Protein AF-A0A946P747-F1 (afdb_monomer_lite)

Sequence (113 aa):
MDTLPSVLFPTLFLYIGTAFAEQSQPEFGSVGNPVKANGAEGSRAYIDSLDCENGAIPEYKHVGASAFGPFGNKLDKYIMRCESDSIKIFTIYLDPNHTETDTRPVKGFTSWL

Foldseek 3Di:
DDDDDDDPDPPPPPPPDPDDDDDDQDAEQDQAHAWEAQAPVRVCVQLQFKAAPVRHRWDKDFPQFDDQHPVRAGWTWMWTWDDDVDIDIDIGTYGNPDNHGDQQDGPRIHGDD

pLDDT: mean 86.85, std 16.05, range [39.84, 98.25]

Radius of gyration: 25.86 Å; chains: 1; bounding box: 55×56×77 Å

Secondary structure (DSSP, 8-state):
-----------------------PPPPTTBTTBPEE-BHHHHHHHHHHTEEETTSPPPEEEEEEEEEE-TTSPEEEEEEEEEESSSEEEEEEEEE-BSSS---SPPTTEEE--

Structure (mmCIF, N/CA/C/O backbone):
data_AF-A0A946P747-F1
#
_entry.id   AF-A0A946P747-F1
#
loop_
_atom_site.group_PDB
_atom_site.id
_atom_site.type_symbol
_atom_site.label_atom_id
_atom_site.label_alt_id
_atom_site.label_comp_id
_atom_site.label_asym_id
_atom_site.label_entity_id
_atom_site.label_seq_id
_atom_site.pdbx_PDB_ins_code
_atom_site.Cartn_x
_atom_site.Cartn_y
_atom_site.Cartn_z
_atom_site.occupancy
_atom_site.B_iso_or_equiv
_atom_site.auth_seq_id
_atom_site.auth_comp_id
_atom_site.auth_asym_id
_atom_site.auth_atom_id
_atom_site.pdbx_PDB_model_num
ATOM 1 N N . MET A 1 1 ? -45.686 -44.330 -60.346 1.00 39.84 1 MET A N 1
ATOM 2 C CA . MET A 1 1 ? -44.371 -43.837 -59.905 1.00 39.84 1 MET A CA 1
ATOM 3 C C . MET A 1 1 ? -44.603 -42.725 -58.911 1.00 39.84 1 MET A C 1
ATOM 5 O O . MET A 1 1 ? -45.247 -41.737 -59.238 1.00 39.84 1 MET A O 1
ATOM 9 N N . ASP A 1 2 ? -44.155 -42.988 -57.698 1.00 50.88 2 ASP A N 1
ATOM 10 C CA . ASP A 1 2 ? -44.303 -42.219 -56.473 1.00 50.88 2 ASP A CA 1
ATOM 11 C C . ASP A 1 2 ? -43.611 -40.857 -56.532 1.00 50.88 2 ASP A C 1
ATOM 13 O O . ASP A 1 2 ? -42.426 -40.789 -56.846 1.00 50.88 2 ASP A O 1
ATOM 17 N N . THR A 1 3 ? -44.311 -39.793 -56.135 1.00 46.44 3 THR A N 1
ATOM 18 C CA . THR A 1 3 ? -43.675 -38.548 -55.677 1.00 46.44 3 THR A CA 1
ATOM 19 C C . THR A 1 3 ? -44.558 -37.868 -54.630 1.00 46.44 3 THR A C 1
ATOM 21 O O . THR A 1 3 ? -45.479 -37.124 -54.962 1.00 46.44 3 THR A O 1
ATOM 24 N N . LEU A 1 4 ? -44.266 -38.125 -53.354 1.00 54.78 4 LEU A N 1
ATOM 25 C CA . LEU A 1 4 ? -44.625 -37.238 -52.244 1.00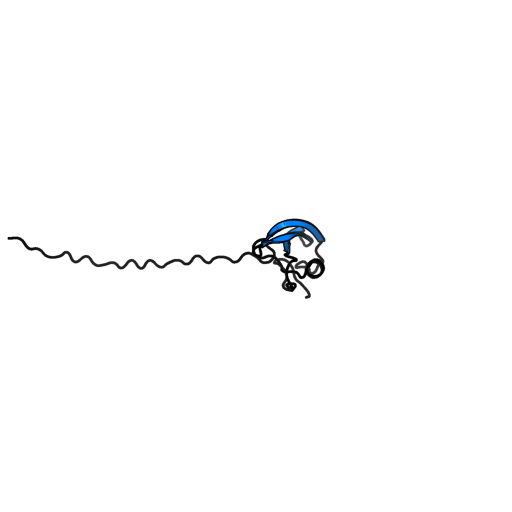 54.78 4 LEU A CA 1
ATOM 26 C C . LEU A 1 4 ? -43.618 -36.079 -52.205 1.00 54.78 4 LEU A C 1
ATOM 28 O O . LEU A 1 4 ? -42.418 -36.353 -52.291 1.00 54.78 4 LEU A O 1
ATOM 32 N N . PRO A 1 5 ? -44.043 -34.830 -51.950 1.00 52.38 5 PRO A N 1
ATOM 33 C CA . PRO A 1 5 ? -43.142 -33.858 -51.368 1.00 52.38 5 PRO A CA 1
ATOM 34 C C . PRO A 1 5 ? -43.611 -33.409 -49.983 1.00 52.38 5 PRO A C 1
ATOM 36 O O . PRO A 1 5 ? -44.720 -32.925 -49.777 1.00 52.38 5 PRO A O 1
ATOM 39 N N . SER A 1 6 ? -42.647 -33.513 -49.074 1.00 49.00 6 SER A N 1
ATOM 40 C CA . SER A 1 6 ? -42.255 -32.420 -48.189 1.00 49.00 6 SER A CA 1
ATOM 41 C C . SER A 1 6 ? -43.196 -32.098 -47.032 1.00 49.00 6 SER A C 1
ATOM 43 O O . SER A 1 6 ? -43.978 -31.153 -47.041 1.00 49.00 6 SER A O 1
ATOM 45 N N . VAL A 1 7 ? -42.983 -32.870 -45.967 1.00 50.00 7 VAL A N 1
ATOM 46 C CA . VAL A 1 7 ? -43.120 -32.464 -44.564 1.00 50.00 7 VAL A CA 1
ATOM 47 C C . VAL A 1 7 ? -42.713 -30.998 -44.345 1.00 50.00 7 VAL A C 1
ATOM 49 O O . VAL A 1 7 ? -41.541 -30.634 -44.425 1.00 50.00 7 VAL A O 1
ATOM 52 N N . LEU A 1 8 ? -43.709 -30.171 -44.026 1.00 50.47 8 LEU A N 1
ATOM 53 C CA . LEU A 1 8 ? -43.565 -28.866 -43.385 1.00 50.47 8 LEU A CA 1
ATOM 54 C C . LEU A 1 8 ? -43.042 -29.078 -41.957 1.00 50.47 8 LEU A C 1
ATOM 56 O O . LEU A 1 8 ? -43.816 -29.309 -41.030 1.00 50.47 8 LEU A O 1
ATOM 60 N N . PHE A 1 9 ? -41.724 -29.019 -41.777 1.00 53.69 9 PHE A N 1
ATOM 61 C CA . PHE A 1 9 ? -41.128 -28.837 -40.455 1.00 53.69 9 PHE A CA 1
ATOM 62 C C . PHE A 1 9 ? -41.144 -27.340 -40.125 1.00 53.69 9 PHE A C 1
ATOM 64 O O . PHE A 1 9 ? -40.536 -26.563 -40.865 1.00 53.69 9 PHE A O 1
ATOM 71 N N . PRO A 1 10 ? -41.818 -26.896 -39.049 1.00 52.16 10 PRO A N 1
ATOM 72 C CA . PRO A 1 10 ? -41.718 -25.514 -38.623 1.00 52.16 10 PRO A CA 1
ATOM 73 C C . PRO A 1 10 ? -40.309 -25.320 -38.063 1.00 52.16 10 PRO A C 1
ATOM 75 O O . PRO A 1 10 ? -39.928 -25.928 -37.062 1.00 52.16 10 PRO A O 1
ATOM 78 N N . THR A 1 11 ? -39.509 -24.513 -38.749 1.00 58.66 11 THR A N 1
ATOM 79 C CA . THR A 1 11 ? -38.155 -24.151 -38.336 1.00 58.66 11 THR A CA 1
ATOM 80 C C . THR A 1 11 ? -38.247 -23.296 -37.074 1.00 58.66 11 THR A C 1
ATOM 82 O O . THR A 1 11 ? -38.362 -22.073 -37.132 1.00 58.66 11 THR A O 1
ATOM 85 N N . LEU A 1 12 ? -38.242 -23.948 -35.912 1.00 58.03 12 LEU A N 1
ATOM 86 C CA . LEU A 1 12 ? -38.061 -23.297 -34.624 1.00 58.03 12 LEU A CA 1
ATOM 87 C C . LEU A 1 12 ? -36.625 -22.760 -34.587 1.00 58.03 12 LEU A C 1
ATOM 89 O O . LEU A 1 12 ? -35.680 -23.489 -34.288 1.00 58.03 12 LEU A O 1
ATOM 93 N N . PHE A 1 13 ? -36.460 -21.492 -34.960 1.00 60.53 13 PHE A N 1
ATOM 94 C CA . PHE A 1 13 ? -35.211 -20.758 -34.796 1.00 60.53 13 PHE A CA 1
ATOM 95 C C . PHE A 1 13 ? -34.929 -20.643 -33.291 1.00 60.53 13 PHE A C 1
ATOM 97 O O . PHE A 1 13 ? -35.456 -19.771 -32.601 1.00 60.53 13 PHE A O 1
ATOM 104 N N . LEU A 1 14 ? -34.128 -21.573 -32.769 1.00 60.09 14 LEU A N 1
ATOM 105 C CA . LEU A 1 14 ? -33.532 -21.483 -31.442 1.00 60.09 14 LEU A CA 1
ATOM 106 C C . LEU A 1 14 ? -32.600 -20.267 -31.434 1.00 60.09 14 LEU A C 1
ATOM 108 O O . LEU A 1 14 ? -31.453 -20.337 -31.871 1.00 60.09 14 LEU A O 1
ATOM 112 N N . TYR A 1 15 ? -33.115 -19.134 -30.958 1.00 62.97 15 TYR A N 1
ATOM 113 C CA . TYR A 1 15 ? -32.309 -17.978 -30.586 1.00 62.97 15 TYR A CA 1
ATOM 114 C C . TYR A 1 15 ? -31.457 -18.366 -29.375 1.00 62.97 15 TYR A C 1
ATOM 116 O O . TYR A 1 15 ? -31.896 -18.290 -28.229 1.00 62.97 15 TYR A O 1
ATOM 124 N N . ILE A 1 16 ? -30.232 -18.816 -29.634 1.00 67.25 16 ILE A N 1
ATOM 125 C CA . ILE A 1 16 ? -29.213 -18.976 -28.600 1.00 67.25 16 ILE A CA 1
ATOM 126 C C . ILE A 1 16 ? -28.740 -17.563 -28.254 1.00 67.25 16 ILE A C 1
ATOM 128 O O . ILE A 1 16 ? -27.902 -16.989 -28.947 1.00 67.25 16 ILE A O 1
ATOM 132 N N . GLY A 1 17 ? -29.319 -16.967 -27.213 1.00 62.91 17 GLY A N 1
ATOM 133 C CA . GLY A 1 17 ? -28.757 -15.765 -26.611 1.00 62.91 17 GLY A CA 1
ATOM 134 C C . GLY A 1 17 ? -27.390 -16.116 -26.033 1.00 62.91 17 GLY A C 1
ATOM 135 O O . GLY A 1 17 ? -27.300 -16.903 -25.093 1.00 62.91 17 GLY A O 1
ATOM 136 N N . THR A 1 18 ? -26.315 -15.577 -26.603 1.00 66.25 18 THR A N 1
ATOM 137 C CA . THR A 1 18 ? -24.979 -15.686 -26.014 1.00 66.25 18 THR A CA 1
ATOM 138 C C . THR A 1 18 ? -24.972 -14.917 -24.701 1.00 66.25 18 THR A C 1
ATOM 140 O O . THR A 1 18 ? -24.976 -13.687 -24.696 1.00 66.25 18 THR A O 1
ATOM 143 N N . ALA A 1 19 ? -24.990 -15.640 -23.584 1.00 66.75 19 ALA A N 1
ATOM 144 C CA . ALA A 1 19 ? -24.715 -15.072 -22.276 1.00 66.75 19 ALA A CA 1
ATOM 145 C C . ALA A 1 19 ? -23.241 -14.640 -22.243 1.00 66.75 19 ALA A C 1
ATOM 147 O O . ALA A 1 19 ? -22.340 -15.478 -22.210 1.00 66.75 19 ALA A O 1
ATOM 148 N N . PHE A 1 20 ? -22.994 -13.332 -22.297 1.00 60.75 20 PHE A N 1
ATOM 149 C CA . PHE A 1 20 ? -21.671 -12.776 -22.042 1.00 60.75 20 PHE A CA 1
ATOM 150 C C . PHE A 1 20 ? -21.409 -12.884 -20.540 1.00 60.75 20 PHE A C 1
ATOM 152 O O . PHE A 1 20 ? -22.117 -12.279 -19.738 1.00 60.75 20 PHE A O 1
ATOM 159 N N . ALA A 1 21 ? -20.427 -13.694 -20.151 1.00 67.00 21 ALA A N 1
ATOM 160 C CA . ALA A 1 21 ? -19.943 -13.700 -18.780 1.00 67.00 21 ALA A CA 1
ATOM 161 C C . ALA A 1 21 ? -19.193 -12.384 -18.531 1.00 67.00 21 ALA A C 1
ATOM 163 O O . ALA A 1 21 ? -18.228 -12.076 -19.231 1.00 67.00 21 ALA A O 1
ATOM 164 N N . GLU A 1 22 ? -19.648 -11.601 -17.556 1.00 68.19 22 GLU A N 1
ATOM 165 C CA . GLU A 1 22 ? -18.972 -10.373 -17.152 1.00 68.19 22 GLU A CA 1
ATOM 166 C C . GLU A 1 22 ? -17.637 -10.735 -16.492 1.00 68.19 22 GLU A C 1
ATOM 168 O O . GLU A 1 22 ? -17.592 -11.380 -15.443 1.00 68.19 22 GLU A O 1
ATOM 173 N N . GLN A 1 23 ? -16.528 -10.374 -17.135 1.00 65.88 23 GLN A N 1
ATOM 174 C CA . GLN A 1 23 ? -15.202 -10.654 -16.602 1.00 65.88 23 GLN A CA 1
ATOM 175 C C . GLN A 1 23 ? -14.893 -9.620 -15.512 1.00 65.88 23 GLN A C 1
ATOM 177 O O . GLN A 1 23 ? -14.585 -8.465 -15.810 1.00 65.88 23 GLN A O 1
ATOM 182 N N . SER A 1 24 ? -15.004 -10.020 -14.242 1.00 79.75 24 SER A N 1
ATOM 183 C CA . SER A 1 24 ? -14.732 -9.134 -13.108 1.00 79.75 24 SER A CA 1
ATOM 184 C C . SER A 1 24 ? -13.279 -8.659 -13.145 1.00 79.75 24 SER A C 1
ATOM 186 O O . SER A 1 24 ? -12.355 -9.477 -13.099 1.00 79.75 24 SER A O 1
ATOM 188 N N . GLN A 1 25 ? -13.072 -7.345 -13.212 1.00 86.31 25 GLN A N 1
ATOM 189 C CA . GLN A 1 25 ? -11.740 -6.761 -13.086 1.00 86.31 25 GLN A CA 1
ATOM 190 C C . GLN A 1 25 ? -11.149 -7.098 -11.705 1.00 86.31 25 GLN A C 1
ATOM 192 O O . GLN A 1 25 ? -11.883 -7.074 -10.712 1.00 86.31 25 GLN A O 1
ATOM 197 N N . PRO A 1 26 ? -9.843 -7.409 -11.616 1.00 93.56 26 PRO A N 1
ATOM 198 C CA . PRO A 1 26 ? -9.196 -7.666 -10.337 1.00 93.56 26 PRO A CA 1
ATOM 199 C C . PRO A 1 26 ? -9.297 -6.457 -9.398 1.00 93.56 26 PRO A C 1
ATOM 201 O O . PRO A 1 26 ? -9.181 -5.300 -9.815 1.00 93.56 26 PRO A O 1
ATOM 2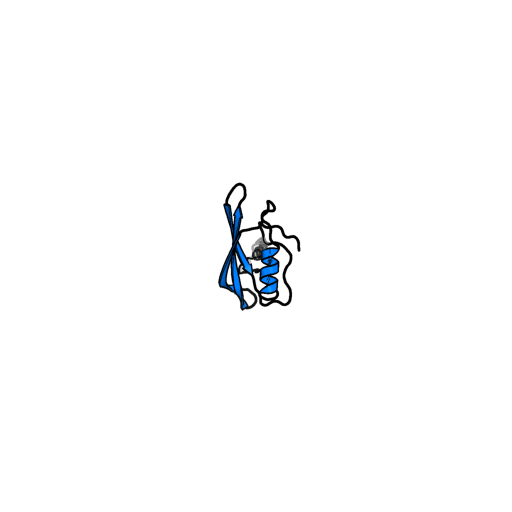04 N N . GLU A 1 27 ? -9.496 -6.737 -8.111 1.00 96.00 27 GLU A N 1
ATOM 205 C CA . GLU A 1 27 ? -9.644 -5.723 -7.066 1.00 96.00 27 GLU A CA 1
ATOM 206 C C . GLU A 1 27 ? -8.386 -4.854 -6.946 1.00 96.00 27 GLU A C 1
ATOM 208 O O . GLU A 1 27 ? -7.265 -5.362 -7.001 1.00 96.00 27 GLU A O 1
ATOM 213 N N . PHE A 1 28 ? -8.557 -3.541 -6.794 1.00 97.56 28 PHE A N 1
ATOM 214 C CA . PHE A 1 28 ? -7.429 -2.622 -6.666 1.00 97.56 28 PHE A CA 1
ATOM 215 C C . PHE A 1 28 ? -6.639 -2.878 -5.375 1.00 97.56 28 PHE A C 1
ATOM 217 O O . PHE A 1 28 ? -7.223 -3.044 -4.305 1.00 97.56 28 PHE A O 1
ATOM 224 N N . GLY A 1 29 ? -5.312 -2.923 -5.489 1.00 97.19 29 GLY A N 1
ATOM 225 C CA . GLY A 1 29 ? -4.404 -3.359 -4.429 1.00 97.19 29 GLY A CA 1
ATOM 226 C C . GLY A 1 29 ? -4.167 -4.868 -4.383 1.00 97.19 29 GLY A C 1
ATOM 227 O O . GLY A 1 29 ? -3.434 -5.334 -3.514 1.00 97.19 29 GLY A O 1
ATOM 228 N N . SER A 1 30 ? -4.746 -5.646 -5.302 1.00 96.94 30 SER A N 1
ATOM 229 C CA . SER A 1 30 ? -4.467 -7.082 -5.439 1.00 96.94 30 SER A CA 1
ATOM 230 C C . SER A 1 30 ? -3.271 -7.352 -6.358 1.00 96.94 30 SER A C 1
ATOM 232 O O . SER A 1 30 ? -2.795 -6.469 -7.062 1.00 96.94 30 SER A O 1
ATOM 234 N N . VAL A 1 31 ? -2.818 -8.608 -6.428 1.00 96.56 31 VAL A N 1
ATOM 235 C CA . VAL A 1 31 ? -1.765 -9.025 -7.377 1.00 96.56 31 VAL A CA 1
ATOM 236 C C . VAL A 1 31 ? -2.143 -8.716 -8.832 1.00 96.56 31 VAL A C 1
ATOM 238 O O . VAL A 1 31 ? -1.283 -8.332 -9.617 1.00 96.56 31 VAL A O 1
ATOM 241 N N . GLY A 1 32 ? -3.421 -8.878 -9.197 1.00 96.44 32 GLY A N 1
ATOM 242 C CA . GLY A 1 32 ? -3.904 -8.660 -10.565 1.00 96.44 32 GLY A CA 1
ATOM 243 C C . GLY A 1 32 ? -4.151 -7.191 -10.920 1.00 96.44 32 GLY A C 1
ATOM 244 O O . GLY A 1 32 ? -4.290 -6.872 -12.096 1.00 96.44 32 GLY A O 1
ATOM 245 N N . ASN A 1 33 ? -4.204 -6.308 -9.923 1.00 97.38 33 ASN A N 1
ATOM 246 C CA . ASN A 1 33 ? -4.403 -4.868 -10.083 1.00 97.38 33 ASN A CA 1
ATOM 247 C C . ASN A 1 33 ? -3.703 -4.132 -8.927 1.00 97.38 33 ASN A C 1
ATOM 249 O O . ASN A 1 33 ? -4.378 -3.634 -8.020 1.00 97.38 33 ASN A O 1
ATOM 253 N N . PRO A 1 34 ? -2.357 -4.148 -8.899 1.00 97.50 34 PRO A N 1
ATOM 254 C CA . PRO A 1 34 ? -1.594 -3.570 -7.804 1.00 97.50 34 PRO A CA 1
ATOM 255 C C . PRO A 1 34 ? -1.688 -2.047 -7.832 1.00 97.50 34 PRO A C 1
ATOM 257 O O . PRO A 1 34 ? -1.969 -1.444 -8.870 1.00 97.50 34 PRO A O 1
ATOM 260 N N . VAL A 1 35 ? -1.402 -1.432 -6.692 1.00 98.06 35 VAL A N 1
ATOM 261 C CA . VAL A 1 35 ? -1.200 0.015 -6.608 1.00 98.06 35 VAL A CA 1
ATOM 262 C C . VAL A 1 35 ? 0.081 0.361 -7.357 1.00 98.06 35 VAL A C 1
ATOM 264 O O . VAL A 1 35 ? 1.130 -0.230 -7.093 1.00 98.06 35 VAL A O 1
ATOM 267 N N . LYS A 1 36 ? 0.019 1.309 -8.284 1.00 98.25 36 LYS A N 1
ATOM 268 C CA . LYS A 1 36 ? 1.212 1.829 -8.953 1.00 98.25 36 LYS A CA 1
ATOM 269 C C . LYS A 1 36 ? 1.896 2.842 -8.052 1.00 98.25 36 LYS A C 1
ATOM 271 O O . LYS A 1 36 ? 1.233 3.692 -7.460 1.00 98.25 36 LYS A O 1
ATOM 276 N N . ALA A 1 37 ? 3.215 2.763 -7.974 1.00 97.81 37 ALA A N 1
ATOM 277 C CA . ALA A 1 37 ? 4.016 3.688 -7.197 1.00 97.81 37 ALA A CA 1
ATOM 278 C C . ALA A 1 37 ? 5.282 4.104 -7.948 1.00 97.81 37 ALA A C 1
ATOM 280 O O . ALA A 1 37 ? 5.913 3.295 -8.633 1.00 97.81 37 ALA A O 1
ATOM 281 N N . ASN A 1 38 ? 5.677 5.364 -7.756 1.00 97.81 38 ASN A N 1
ATOM 282 C CA . ASN A 1 38 ? 6.957 5.877 -8.227 1.00 97.81 38 ASN A CA 1
ATOM 283 C C . ASN A 1 38 ? 8.085 5.514 -7.256 1.00 97.81 38 ASN A C 1
ATOM 285 O O . ASN A 1 38 ? 8.410 6.255 -6.321 1.00 97.81 38 ASN A O 1
ATOM 289 N N . GLY A 1 39 ? 8.659 4.329 -7.454 1.00 95.81 39 GLY A N 1
ATOM 290 C CA . GLY A 1 39 ? 9.757 3.818 -6.650 1.00 95.81 39 GLY A CA 1
ATOM 291 C C . GLY A 1 39 ? 9.392 3.578 -5.183 1.00 95.81 39 GLY A C 1
ATOM 292 O O . GLY A 1 39 ? 8.229 3.480 -4.779 1.00 95.81 39 GLY A O 1
ATOM 293 N N . ALA A 1 40 ? 10.435 3.484 -4.356 1.00 94.81 40 ALA A N 1
ATOM 294 C CA . ALA A 1 40 ? 10.290 3.278 -2.917 1.00 94.81 40 ALA A CA 1
ATOM 295 C C . ALA A 1 40 ? 9.670 4.492 -2.205 1.00 94.81 40 ALA A C 1
ATOM 297 O O . ALA A 1 40 ? 8.971 4.323 -1.209 1.00 94.81 40 ALA A O 1
ATOM 298 N N . GLU A 1 41 ? 9.921 5.707 -2.702 1.00 96.38 41 GLU A N 1
ATOM 299 C CA . GLU A 1 41 ? 9.349 6.935 -2.146 1.00 96.38 41 GLU A CA 1
ATOM 300 C C . GLU A 1 41 ? 7.843 6.999 -2.393 1.00 96.38 41 GLU A C 1
ATOM 302 O O . GLU A 1 41 ? 7.088 7.145 -1.437 1.00 96.38 41 GLU A O 1
ATOM 307 N N . GLY A 1 42 ? 7.397 6.777 -3.634 1.00 97.44 42 GLY A N 1
ATOM 308 C CA . GLY A 1 42 ? 5.975 6.711 -3.962 1.00 97.44 42 GLY A CA 1
ATOM 309 C C . GLY A 1 42 ? 5.248 5.616 -3.186 1.00 97.44 42 GLY A C 1
ATOM 310 O O . GLY A 1 42 ? 4.133 5.827 -2.722 1.00 97.44 42 GLY A O 1
ATOM 311 N N . SER A 1 43 ? 5.907 4.477 -2.963 1.00 96.50 43 SER A N 1
ATOM 312 C CA . SER A 1 43 ? 5.329 3.383 -2.177 1.00 96.50 43 SER A CA 1
ATOM 313 C C . SER A 1 43 ? 5.117 3.782 -0.719 1.00 96.50 43 SER A C 1
ATOM 315 O O . SER A 1 43 ? 4.051 3.536 -0.164 1.00 96.50 43 SER A O 1
ATOM 317 N N . ARG A 1 44 ? 6.109 4.434 -0.098 1.00 96.12 44 ARG A N 1
ATOM 318 C CA . ARG A 1 44 ? 5.976 4.954 1.272 1.00 96.12 44 ARG A CA 1
ATOM 319 C C . ARG A 1 44 ? 4.914 6.038 1.350 1.00 96.12 44 ARG A C 1
ATOM 321 O O . ARG A 1 44 ? 4.034 5.920 2.183 1.00 96.12 44 ARG A O 1
ATOM 328 N N . ALA A 1 45 ? 4.941 7.013 0.443 1.00 96.62 45 ALA A N 1
ATOM 329 C CA . ALA A 1 45 ? 3.953 8.087 0.401 1.00 96.62 45 ALA A CA 1
ATOM 330 C C . ALA A 1 45 ? 2.520 7.549 0.264 1.00 96.62 45 ALA A C 1
ATOM 332 O O . ALA A 1 45 ? 1.618 8.043 0.931 1.00 96.62 45 ALA A O 1
ATOM 333 N N . TYR A 1 46 ? 2.316 6.510 -0.552 1.00 97.81 46 TYR A N 1
ATOM 334 C CA . TYR A 1 46 ? 1.022 5.845 -0.663 1.00 97.81 46 TYR A CA 1
ATOM 335 C C . TYR A 1 46 ? 0.593 5.199 0.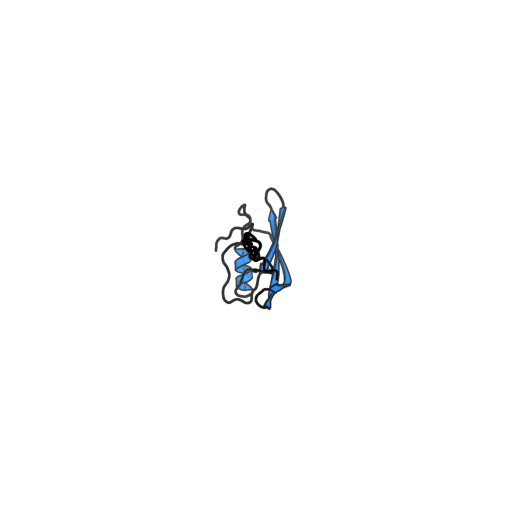655 1.00 97.81 46 TYR A C 1
ATOM 337 O O . TYR A 1 46 ? -0.496 5.481 1.140 1.00 97.81 46 TYR A O 1
ATOM 345 N N . ILE A 1 47 ? 1.445 4.355 1.246 1.00 97.31 47 ILE A N 1
ATOM 346 C CA . ILE A 1 47 ? 1.147 3.666 2.512 1.00 97.31 47 ILE A CA 1
ATOM 347 C C . ILE A 1 47 ? 0.888 4.669 3.635 1.00 97.31 47 ILE A C 1
ATOM 349 O O . ILE A 1 47 ? -0.087 4.524 4.368 1.00 97.31 47 ILE A O 1
ATOM 353 N N . ASP A 1 48 ? 1.729 5.695 3.724 1.00 96.56 48 ASP A N 1
ATOM 354 C CA . ASP A 1 48 ? 1.631 6.751 4.719 1.00 96.56 48 ASP A CA 1
ATOM 355 C C . ASP A 1 48 ? 0.386 7.610 4.512 1.00 96.56 48 ASP A C 1
ATOM 357 O O . ASP A 1 48 ? 0.014 8.277 5.459 1.00 96.56 48 ASP A O 1
ATOM 361 N N . SER A 1 49 ? -0.246 7.597 3.329 1.00 97.19 49 SER A N 1
ATOM 362 C CA . SER A 1 49 ? -1.496 8.318 3.044 1.00 97.19 49 SER A CA 1
ATOM 363 C C . SER A 1 49 ? -2.773 7.564 3.400 1.00 97.19 49 SER A C 1
ATOM 365 O O . SER A 1 49 ? -3.861 8.111 3.223 1.00 97.19 49 SER A O 1
ATOM 367 N N . LEU A 1 50 ? -2.669 6.291 3.791 1.00 97.75 50 LEU A N 1
ATOM 368 C CA . LEU A 1 50 ? -3.837 5.470 4.079 1.00 97.75 50 LEU A CA 1
ATOM 369 C C . LEU A 1 50 ? -4.277 5.651 5.528 1.00 97.75 50 LEU A C 1
ATOM 371 O O . LEU A 1 50 ? -3.486 5.492 6.452 1.00 97.75 50 LEU A O 1
ATOM 375 N N . ASP A 1 51 ? -5.577 5.844 5.705 1.00 96.50 51 ASP A N 1
ATOM 376 C CA . ASP A 1 51 ? -6.279 5.732 6.978 1.00 96.50 51 ASP A CA 1
ATOM 377 C C . ASP A 1 51 ? -7.201 4.513 6.947 1.00 96.50 51 ASP A C 1
ATOM 379 O O . ASP A 1 51 ? -7.779 4.154 5.916 1.00 96.50 51 ASP A O 1
ATOM 383 N N . CYS A 1 52 ? -7.396 3.886 8.098 1.00 96.25 52 CYS A N 1
ATOM 384 C CA . CYS A 1 52 ? -8.494 2.952 8.309 1.00 96.25 52 CYS A CA 1
ATOM 385 C C . CYS A 1 52 ? -9.848 3.672 8.158 1.00 96.25 52 CYS A C 1
ATOM 387 O O . CYS A 1 52 ? -9.943 4.877 8.355 1.00 96.25 52 CYS A O 1
ATOM 389 N N . GLU A 1 53 ? -10.936 2.940 7.892 1.00 94.12 53 GLU A N 1
ATOM 390 C CA . GLU A 1 53 ? -12.282 3.535 7.711 1.00 94.12 53 GLU A CA 1
ATOM 391 C C . GLU A 1 53 ? -12.764 4.392 8.901 1.00 94.12 53 GLU A C 1
ATOM 393 O O . GLU A 1 53 ? -13.641 5.238 8.748 1.00 94.12 53 GLU A O 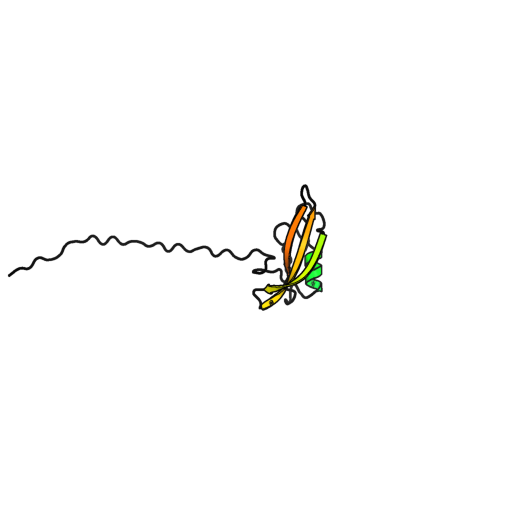1
ATOM 398 N N . ASN A 1 54 ? -12.211 4.167 10.095 1.00 91.69 54 ASN A N 1
ATOM 399 C CA . ASN A 1 54 ? -12.477 4.942 11.308 1.00 91.69 54 ASN A CA 1
ATOM 400 C C . ASN A 1 54 ? -11.539 6.154 11.498 1.00 91.69 54 ASN A C 1
ATOM 402 O O . ASN A 1 54 ? -11.603 6.793 12.546 1.00 91.69 54 ASN A O 1
ATOM 406 N N . GLY A 1 55 ? -10.669 6.455 10.531 1.00 92.75 55 GLY A N 1
ATOM 407 C CA . GLY A 1 55 ? -9.687 7.545 10.579 1.00 92.75 55 GLY A CA 1
ATOM 408 C C . GLY A 1 55 ? -8.434 7.251 11.409 1.00 92.75 55 GLY A C 1
ATOM 409 O O . GLY A 1 55 ? -7.668 8.165 11.696 1.00 92.75 55 GLY A O 1
ATOM 410 N N . ALA A 1 56 ? -8.236 6.008 11.857 1.00 93.38 56 ALA A N 1
ATOM 411 C CA . ALA A 1 56 ? -7.011 5.613 12.545 1.00 93.38 56 ALA A CA 1
ATOM 412 C C . ALA A 1 56 ? -5.893 5.307 11.538 1.00 93.38 56 ALA A C 1
ATOM 414 O O . ALA A 1 56 ? -6.148 4.727 10.484 1.00 93.38 56 ALA A O 1
ATOM 415 N N . ILE A 1 57 ? -4.648 5.602 11.912 1.00 94.25 57 ILE A N 1
ATOM 416 C CA . ILE A 1 57 ? -3.475 5.240 11.110 1.00 94.25 57 ILE A CA 1
ATOM 417 C C . ILE A 1 57 ? -3.289 3.713 11.176 1.00 94.25 57 ILE A C 1
ATOM 419 O O . ILE A 1 57 ? -3.190 3.167 12.282 1.00 94.25 57 ILE A O 1
ATOM 423 N N . PRO A 1 58 ? -3.227 3.002 10.038 1.00 96.56 58 PRO A N 1
ATOM 424 C CA . PRO A 1 58 ? -3.027 1.564 10.035 1.00 96.56 58 PRO A CA 1
ATOM 425 C C . PRO A 1 58 ? -1.600 1.203 10.450 1.00 96.56 58 PRO A C 1
ATOM 427 O O . PRO A 1 58 ? -0.617 1.777 9.980 1.00 96.56 58 PRO A O 1
ATOM 430 N N . GLU A 1 59 ? -1.464 0.163 11.267 1.00 97.31 59 GLU A N 1
ATOM 431 C CA . GLU A 1 59 ? -0.173 -0.495 11.447 1.00 97.31 59 GLU A CA 1
ATOM 432 C C . GLU A 1 59 ? 0.157 -1.297 10.187 1.00 97.31 59 GLU A C 1
ATOM 434 O O . GLU A 1 59 ? -0.728 -1.917 9.590 1.00 97.31 59 GLU A O 1
ATOM 439 N N . TYR A 1 60 ? 1.428 -1.354 9.790 1.00 96.62 60 TYR A N 1
ATOM 440 C CA . TYR A 1 60 ? 1.806 -2.137 8.620 1.00 96.62 60 TYR A CA 1
ATOM 441 C C . TYR A 1 60 ? 3.132 -2.870 8.748 1.00 96.62 60 TYR A C 1
ATOM 443 O O . TYR A 1 60 ? 4.043 -2.492 9.485 1.00 96.62 60 TYR A O 1
ATOM 451 N N . LYS A 1 61 ? 3.248 -3.936 7.955 1.00 96.25 61 LYS A N 1
ATOM 452 C CA . LYS A 1 61 ? 4.484 -4.684 7.749 1.00 96.25 61 LYS A CA 1
ATOM 453 C C . LYS A 1 61 ? 4.733 -4.883 6.263 1.00 96.25 61 LYS A C 1
ATOM 455 O O . LYS A 1 61 ? 3.929 -5.513 5.575 1.00 96.25 61 LYS A O 1
ATOM 460 N N . HIS A 1 62 ? 5.892 -4.428 5.795 1.00 95.38 62 HIS A N 1
ATOM 461 C CA . HIS A 1 62 ? 6.406 -4.806 4.484 1.00 95.38 62 HIS A CA 1
ATOM 462 C C . HIS A 1 62 ? 6.934 -6.249 4.541 1.00 95.38 62 HIS A C 1
ATOM 464 O O . HIS A 1 62 ? 7.835 -6.566 5.319 1.00 95.38 62 HIS A O 1
ATOM 470 N N . VAL A 1 63 ? 6.336 -7.140 3.750 1.00 92.44 63 VAL A N 1
ATOM 471 C CA . VAL A 1 63 ? 6.683 -8.571 3.695 1.00 92.44 63 VAL A CA 1
ATOM 472 C C . VAL A 1 63 ? 7.716 -8.858 2.599 1.00 92.44 63 VAL A C 1
ATOM 474 O O . VAL A 1 63 ? 8.430 -9.854 2.687 1.00 92.44 63 VAL A O 1
ATOM 477 N N . GLY A 1 64 ? 7.841 -7.971 1.609 1.00 79.62 64 GLY A N 1
ATOM 478 C CA . GLY A 1 64 ? 8.778 -8.089 0.493 1.00 79.62 64 GLY A CA 1
ATOM 479 C C . GLY A 1 64 ? 8.142 -8.602 -0.801 1.00 79.62 64 GLY A C 1
ATOM 480 O O . GLY A 1 64 ? 6.942 -8.898 -0.870 1.00 79.62 64 GLY A O 1
ATOM 481 N N . ALA A 1 65 ? 8.983 -8.725 -1.830 1.00 76.31 65 ALA A N 1
ATOM 482 C CA . ALA A 1 65 ? 8.593 -9.103 -3.181 1.00 76.31 65 ALA A CA 1
ATOM 483 C C . ALA A 1 65 ? 8.066 -10.547 -3.259 1.00 76.31 65 ALA A C 1
ATOM 485 O O . ALA A 1 65 ? 8.845 -11.501 -3.249 1.00 76.31 65 ALA A O 1
ATOM 486 N N . SER A 1 66 ? 6.742 -10.707 -3.333 1.00 70.38 66 SER A N 1
ATOM 487 C CA . SER A 1 66 ? 6.082 -12.018 -3.173 1.00 70.38 66 SER A CA 1
ATOM 488 C C . SER A 1 66 ? 5.374 -12.530 -4.431 1.00 70.38 66 SER A C 1
ATOM 490 O O . SER A 1 66 ? 4.949 -13.683 -4.464 1.00 70.38 66 SER A O 1
ATOM 492 N N . ALA A 1 67 ? 5.206 -11.688 -5.451 1.00 89.56 67 ALA A N 1
ATOM 493 C CA . ALA A 1 67 ? 4.485 -12.026 -6.676 1.00 89.56 67 ALA A CA 1
ATOM 494 C C . ALA A 1 67 ? 4.980 -11.188 -7.861 1.00 89.56 67 ALA A C 1
ATOM 496 O O . ALA A 1 67 ? 5.601 -10.143 -7.670 1.00 89.56 67 ALA A O 1
ATOM 497 N N . PHE A 1 68 ? 4.673 -11.644 -9.076 1.00 95.00 68 PHE A N 1
ATOM 498 C CA . PHE A 1 68 ? 4.790 -10.838 -10.289 1.00 95.00 68 PHE A CA 1
ATOM 499 C C . PHE A 1 68 ? 3.420 -10.267 -10.649 1.00 95.00 68 PHE A C 1
ATOM 501 O O . PHE A 1 68 ? 2.425 -10.992 -10.634 1.00 95.00 68 PHE A O 1
ATOM 508 N N . GLY A 1 69 ? 3.377 -8.969 -10.935 1.00 94.62 69 GLY A N 1
ATOM 509 C CA . GLY A 1 69 ? 2.157 -8.268 -11.319 1.00 94.62 69 GLY A CA 1
ATOM 510 C C . GLY A 1 69 ? 1.860 -8.335 -12.816 1.00 94.62 69 GLY A C 1
ATOM 511 O O . GLY A 1 69 ? 2.659 -8.864 -13.592 1.00 94.62 69 GLY A O 1
ATOM 512 N N . PRO A 1 70 ? 0.739 -7.735 -13.251 1.00 96.44 70 PRO A N 1
ATOM 513 C CA . PRO A 1 70 ? 0.314 -7.728 -14.654 1.00 96.44 70 PRO A CA 1
ATOM 514 C C . PRO A 1 70 ? 1.295 -7.003 -15.588 1.00 96.44 70 PRO A C 1
ATOM 516 O O . PRO A 1 70 ? 1.283 -7.240 -16.791 1.00 96.44 70 PRO A O 1
ATOM 519 N N . PHE A 1 71 ? 2.166 -6.151 -15.042 1.00 94.06 71 PHE A N 1
ATOM 520 C CA . PHE A 1 71 ? 3.204 -5.433 -15.786 1.00 94.06 71 PHE A CA 1
ATOM 521 C C . PHE A 1 71 ? 4.540 -6.195 -15.857 1.00 94.06 71 PHE A C 1
ATOM 523 O O . PHE A 1 71 ? 5.519 -5.667 -16.372 1.00 94.06 71 PHE A O 1
ATOM 530 N N . GLY A 1 72 ? 4.607 -7.424 -15.329 1.00 94.50 72 GLY A N 1
ATOM 531 C CA . GLY A 1 72 ? 5.830 -8.235 -15.300 1.00 94.50 72 GLY A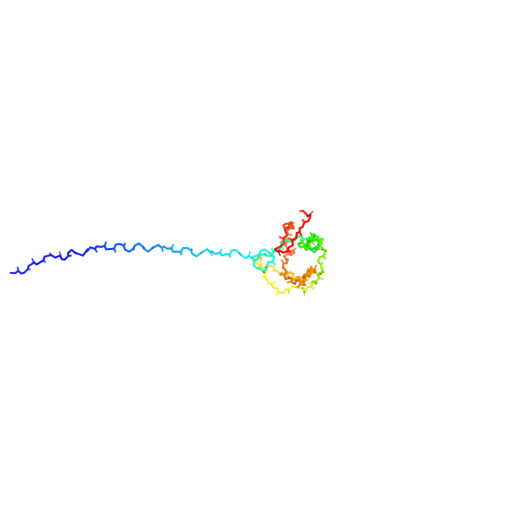 CA 1
ATOM 532 C C . GLY A 1 72 ? 6.830 -7.847 -14.205 1.00 94.50 72 GLY A C 1
ATOM 533 O O . GLY A 1 72 ? 7.876 -8.481 -14.074 1.00 94.50 72 GLY A O 1
ATOM 534 N N . ASN A 1 73 ? 6.505 -6.846 -13.388 1.00 94.75 73 ASN A N 1
ATOM 535 C CA . ASN A 1 73 ? 7.335 -6.392 -12.280 1.00 94.75 73 ASN A CA 1
ATOM 536 C C . ASN A 1 73 ? 7.099 -7.216 -11.013 1.00 94.75 73 ASN A C 1
ATOM 538 O O . ASN A 1 73 ? 6.021 -7.783 -10.807 1.00 94.75 73 ASN A O 1
ATOM 542 N N . LYS A 1 74 ? 8.102 -7.245 -10.131 1.00 94.56 74 LYS A N 1
ATOM 543 C CA . LYS A 1 74 ? 7.935 -7.780 -8.777 1.00 94.56 74 LYS A CA 1
ATOM 544 C C . LYS A 1 74 ? 7.097 -6.817 -7.941 1.00 94.56 74 LYS A C 1
ATOM 546 O O . LYS A 1 74 ? 7.375 -5.623 -7.924 1.00 94.56 74 LYS A O 1
ATOM 551 N N . LEU A 1 75 ? 6.114 -7.368 -7.239 1.00 97.12 75 LEU A N 1
ATOM 552 C CA . LEU A 1 75 ? 5.214 -6.624 -6.368 1.00 97.12 75 LEU A CA 1
ATOM 553 C C . LEU A 1 75 ? 5.658 -6.704 -4.917 1.00 97.12 75 LEU A C 1
ATOM 555 O O . LEU A 1 75 ? 5.854 -7.808 -4.393 1.00 97.12 75 LEU A O 1
ATOM 559 N N . ASP A 1 76 ? 5.692 -5.555 -4.260 1.00 96.12 76 ASP A N 1
ATOM 560 C CA . ASP A 1 76 ? 5.895 -5.450 -2.826 1.00 96.12 76 ASP A CA 1
ATOM 561 C C . ASP A 1 76 ? 4.587 -5.754 -2.097 1.00 96.12 76 ASP A C 1
ATOM 563 O O . ASP A 1 76 ? 3.539 -5.159 -2.359 1.00 96.12 76 ASP A O 1
ATOM 567 N N . LYS A 1 77 ? 4.640 -6.726 -1.182 1.00 97.31 77 LYS A N 1
ATOM 568 C CA . LYS A 1 77 ? 3.492 -7.143 -0.377 1.00 97.31 77 LYS A CA 1
ATOM 569 C C . LYS A 1 77 ? 3.507 -6.438 0.973 1.00 97.31 77 LYS A C 1
ATOM 571 O O . LYS A 1 77 ? 4.479 -6.557 1.722 1.00 97.31 77 LYS A O 1
ATOM 576 N N . TYR A 1 78 ? 2.387 -5.827 1.332 1.00 96.88 78 TYR A N 1
ATOM 577 C CA . TYR A 1 78 ? 2.164 -5.225 2.642 1.00 96.88 78 TYR A CA 1
ATOM 578 C C . TYR A 1 78 ? 1.022 -5.933 3.364 1.00 96.88 78 TYR A C 1
ATOM 580 O O . TYR A 1 78 ? 0.002 -6.276 2.764 1.00 96.88 78 TYR A O 1
ATOM 588 N N . ILE A 1 79 ? 1.211 -6.166 4.662 1.00 97.12 79 ILE A N 1
ATOM 589 C CA . ILE A 1 79 ? 0.139 -6.567 5.573 1.00 97.12 79 ILE A CA 1
ATOM 590 C C . ILE A 1 79 ? -0.204 -5.343 6.408 1.00 97.12 79 ILE A C 1
ATOM 592 O O . ILE A 1 79 ? 0.659 -4.847 7.131 1.00 97.12 79 ILE A O 1
ATOM 596 N N . MET A 1 80 ? -1.443 -4.884 6.293 1.00 96.88 80 MET A N 1
ATOM 597 C CA . MET A 1 80 ? -1.972 -3.721 6.996 1.00 96.88 80 MET A CA 1
ATOM 598 C C . MET A 1 80 ? -2.937 -4.190 8.082 1.00 96.88 80 ME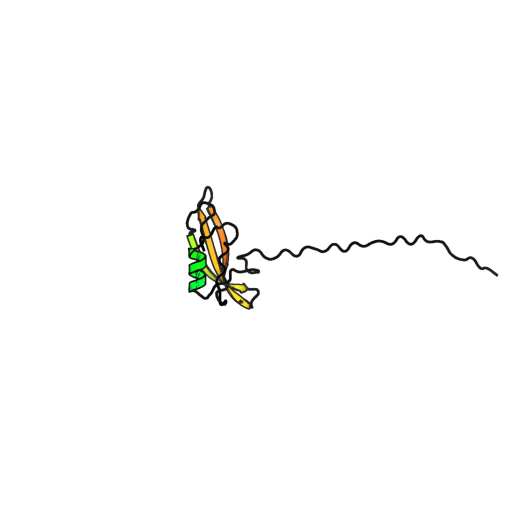T A C 1
ATOM 600 O O . MET A 1 80 ? -3.688 -5.151 7.880 1.00 96.88 80 MET A O 1
ATOM 604 N N . ARG A 1 81 ? -2.946 -3.509 9.219 1.00 97.44 81 ARG A N 1
ATOM 605 C CA . ARG A 1 81 ? -3.786 -3.820 10.369 1.00 97.44 81 ARG A CA 1
ATOM 606 C C . ARG A 1 81 ? -4.517 -2.564 10.817 1.00 97.44 81 ARG A C 1
ATOM 608 O O . ARG A 1 81 ? -3.894 -1.566 11.160 1.00 97.44 81 ARG A O 1
ATOM 615 N N . CYS A 1 82 ? -5.839 -2.665 10.844 1.00 96.50 82 CYS A N 1
ATOM 616 C CA . CYS A 1 82 ? -6.728 -1.640 11.365 1.00 96.50 82 CYS A CA 1
ATOM 617 C C . CYS A 1 82 ? -7.399 -2.146 12.635 1.00 96.50 82 CYS A C 1
ATOM 619 O O . CYS A 1 82 ? -8.091 -3.170 12.613 1.00 96.50 82 CYS A O 1
ATOM 621 N N . GLU A 1 83 ? -7.206 -1.423 13.734 1.00 92.31 83 GLU A N 1
ATOM 622 C CA . GLU A 1 83 ? -7.997 -1.603 14.946 1.00 92.31 83 GLU A CA 1
ATOM 623 C C . GLU A 1 83 ? -9.242 -0.713 14.875 1.00 92.31 83 GLU A C 1
ATOM 625 O O . GLU A 1 83 ? -9.157 0.512 14.770 1.00 92.31 83 GLU A O 1
ATOM 630 N N . SER A 1 84 ? -10.414 -1.336 14.925 1.00 83.00 84 SER A N 1
ATOM 631 C CA . SER A 1 84 ? -11.682 -0.661 15.204 1.00 83.00 84 SER A CA 1
ATOM 632 C C . SER A 1 84 ? -12.416 -1.438 16.302 1.00 83.00 84 SER A C 1
ATOM 634 O O . SER A 1 84 ? -11.772 -1.970 17.204 1.00 83.00 84 SER A O 1
ATOM 636 N N . ASP A 1 85 ? -13.738 -1.591 16.215 1.00 85.69 85 ASP A N 1
ATOM 637 C CA . ASP A 1 85 ? -14.506 -2.510 17.070 1.00 85.69 85 ASP A CA 1
ATOM 638 C C . ASP A 1 85 ? -14.011 -3.969 16.962 1.00 85.69 85 ASP A C 1
ATOM 640 O O . ASP A 1 85 ? -14.264 -4.798 17.835 1.00 85.69 85 ASP A O 1
ATOM 644 N N . SER A 1 86 ? -13.297 -4.294 15.878 1.00 89.25 86 SER A N 1
ATOM 645 C CA . SER A 1 86 ? -12.591 -5.561 15.683 1.00 89.25 86 SER A CA 1
ATOM 646 C C . SER A 1 86 ? -11.287 -5.340 14.909 1.00 89.25 86 SER A C 1
ATOM 648 O O . SER A 1 86 ? -11.142 -4.356 14.184 1.00 89.25 86 SER A O 1
ATOM 650 N N . ILE A 1 87 ? -10.328 -6.261 15.046 1.00 93.69 87 ILE A N 1
ATOM 651 C CA . ILE A 1 87 ? -9.071 -6.211 14.289 1.00 93.69 87 ILE A CA 1
ATOM 652 C C . ILE A 1 87 ? -9.338 -6.682 12.857 1.00 93.69 87 ILE A C 1
ATOM 654 O O . ILE A 1 87 ? -9.684 -7.847 12.641 1.00 93.69 87 ILE A O 1
ATOM 658 N N . LYS A 1 88 ? -9.111 -5.803 11.878 1.00 96.06 88 LYS A N 1
ATOM 659 C CA . LYS A 1 88 ? -9.125 -6.145 10.449 1.00 96.06 88 LYS A CA 1
ATOM 660 C C . LYS A 1 88 ? -7.694 -6.212 9.916 1.00 96.06 88 LYS A C 1
ATOM 662 O O . LYS A 1 88 ? -6.897 -5.306 10.152 1.00 96.06 88 LYS A O 1
ATOM 667 N N . ILE A 1 89 ? -7.379 -7.279 9.183 1.00 96.75 89 ILE A N 1
ATOM 668 C CA . ILE A 1 89 ? -6.086 -7.466 8.514 1.00 96.75 89 ILE A CA 1
ATOM 669 C C . ILE A 1 89 ? -6.305 -7.443 7.007 1.00 96.75 89 ILE A C 1
ATOM 671 O O . ILE A 1 89 ? -7.124 -8.200 6.486 1.00 96.75 89 ILE A O 1
ATOM 675 N N . PHE A 1 90 ? -5.534 -6.616 6.310 1.00 96.56 90 PHE A N 1
ATOM 676 C CA . PHE A 1 90 ? -5.568 -6.486 4.861 1.00 96.56 90 PHE A CA 1
ATOM 677 C C . PHE A 1 90 ? -4.220 -6.881 4.274 1.00 96.56 90 PHE A C 1
ATOM 679 O O . PHE A 1 90 ? -3.168 -6.674 4.876 1.00 96.56 90 PHE A O 1
ATOM 686 N N . THR A 1 91 ? -4.250 -7.457 3.079 1.00 96.94 91 THR A N 1
ATOM 687 C CA . THR A 1 91 ? -3.054 -7.660 2.265 1.00 96.94 91 THR A CA 1
ATOM 688 C C . THR A 1 91 ? -3.183 -6.795 1.029 1.00 96.94 91 THR A C 1
ATOM 690 O O . THR A 1 91 ? -4.164 -6.938 0.304 1.00 96.94 91 THR A O 1
ATOM 693 N N . ILE A 1 92 ? -2.189 -5.948 0.781 1.00 97.12 92 ILE A N 1
ATOM 694 C CA . ILE A 1 92 ? -2.134 -5.107 -0.415 1.00 97.12 92 ILE A CA 1
ATOM 695 C C . ILE A 1 92 ? -0.805 -5.289 -1.143 1.00 97.12 92 ILE A C 1
ATOM 697 O O . ILE A 1 92 ? 0.205 -5.678 -0.545 1.00 97.12 92 ILE A O 1
ATOM 701 N N . TYR A 1 93 ? -0.831 -5.022 -2.442 1.00 98.00 93 TYR A N 1
ATOM 702 C CA . TYR A 1 93 ? 0.300 -5.165 -3.344 1.00 98.00 93 TYR A CA 1
ATOM 703 C C . TYR A 1 93 ? 0.573 -3.849 -4.062 1.00 98.00 93 TYR A C 1
ATOM 705 O O . TYR A 1 93 ? -0.335 -3.264 -4.660 1.00 98.00 93 TYR A O 1
ATOM 713 N N . LEU A 1 94 ? 1.831 -3.419 -4.016 1.00 97.81 94 LEU A N 1
ATOM 714 C CA . LEU A 1 94 ? 2.336 -2.234 -4.701 1.00 97.81 94 LEU A CA 1
ATOM 715 C C . LEU A 1 94 ? 3.328 -2.665 -5.790 1.00 97.81 94 LEU A C 1
ATOM 717 O O . LEU A 1 94 ? 4.142 -3.565 -5.579 1.00 97.81 94 LEU A O 1
ATOM 721 N N . ASP A 1 95 ? 3.269 -2.020 -6.950 1.00 97.69 95 ASP A N 1
ATOM 722 C CA . ASP A 1 95 ? 4.295 -2.095 -7.988 1.00 97.69 95 ASP A CA 1
ATOM 723 C C . ASP A 1 95 ? 5.092 -0.779 -7.990 1.00 97.69 95 ASP A C 1
ATOM 725 O O . ASP A 1 95 ? 4.579 0.234 -8.475 1.00 97.69 95 ASP A O 1
ATOM 729 N N . PRO A 1 96 ? 6.331 -0.761 -7.467 1.00 96.81 96 PRO A N 1
ATOM 730 C CA . PRO A 1 96 ? 7.148 0.451 -7.398 1.00 96.81 96 PRO A CA 1
ATOM 731 C C . PRO A 1 96 ? 7.802 0.834 -8.738 1.00 96.81 96 PRO A C 1
ATOM 733 O O . PRO A 1 96 ? 8.601 1.768 -8.780 1.00 96.81 96 PRO A O 1
ATOM 736 N N . ASN A 1 97 ? 7.535 0.114 -9.833 1.00 96.94 97 ASN A N 1
ATOM 737 C CA . ASN A 1 97 ? 8.206 0.311 -11.123 1.00 96.94 97 ASN A CA 1
ATOM 738 C C . ASN A 1 97 ? 7.362 1.148 -12.100 1.00 96.94 97 ASN A C 1
ATOM 740 O O . ASN A 1 97 ? 7.305 0.845 -13.294 1.00 96.94 97 ASN A O 1
ATOM 744 N N . HIS A 1 98 ? 6.693 2.188 -11.596 1.00 97.50 98 HIS A N 1
ATOM 745 C CA . HIS A 1 98 ? 5.895 3.126 -12.396 1.00 97.50 98 HIS A CA 1
ATOM 746 C C . HIS A 1 98 ? 6.432 4.554 -12.260 1.00 97.50 98 HIS A C 1
ATOM 748 O O . HIS A 1 98 ? 7.214 4.853 -11.367 1.00 97.50 98 HIS A O 1
ATOM 754 N N . THR A 1 99 ? 6.046 5.449 -13.170 1.00 97.25 99 THR A N 1
ATOM 755 C CA . THR A 1 99 ? 6.468 6.864 -13.139 1.00 97.25 99 THR A CA 1
ATOM 756 C C . THR A 1 99 ? 5.617 7.726 -12.210 1.00 97.25 99 THR A C 1
ATOM 758 O O . THR A 1 99 ? 6.037 8.810 -11.814 1.00 97.25 99 THR A O 1
ATOM 761 N N . GLU A 1 100 ? 4.420 7.256 -11.872 1.00 96.62 100 GLU A N 1
ATOM 762 C CA . GLU A 1 100 ? 3.431 7.956 -11.057 1.00 96.62 100 GLU A CA 1
ATOM 763 C C . GLU A 1 100 ? 2.951 7.048 -9.922 1.00 96.62 100 GLU A C 1
ATOM 765 O O . GLU A 1 100 ? 3.041 5.819 -10.009 1.00 96.62 100 GLU A O 1
ATOM 770 N N . THR A 1 101 ? 2.438 7.672 -8.864 1.00 97.75 101 THR A N 1
ATOM 771 C CA . THR A 1 101 ? 1.837 6.983 -7.721 1.00 97.75 101 THR A CA 1
ATOM 772 C C . THR A 1 101 ? 0.327 7.175 -7.759 1.00 97.75 101 THR A C 1
ATOM 774 O O . THR A 1 101 ? -0.143 8.308 -7.858 1.00 97.75 101 THR A O 1
ATOM 777 N N . ASP A 1 102 ? -0.429 6.081 -7.679 1.00 97.88 102 ASP A N 1
ATOM 778 C CA . ASP A 1 102 ? -1.886 6.147 -7.544 1.00 97.88 102 ASP A CA 1
ATOM 779 C C . ASP A 1 102 ? -2.266 6.867 -6.237 1.00 97.88 102 ASP A C 1
ATOM 781 O O . ASP A 1 102 ? -1.636 6.653 -5.208 1.00 97.88 102 ASP A O 1
ATOM 785 N N . THR A 1 103 ? -3.325 7.680 -6.240 1.00 96.50 103 THR A N 1
ATOM 786 C CA . THR A 1 103 ? -3.785 8.405 -5.032 1.00 96.50 103 THR A CA 1
ATOM 787 C C . THR A 1 103 ? -5.052 7.823 -4.412 1.00 96.50 103 THR A C 1
ATOM 789 O O . THR A 1 103 ? -5.333 8.030 -3.232 1.00 96.50 103 THR A O 1
ATOM 792 N N . ARG A 1 104 ? -5.826 7.056 -5.192 1.00 97.06 104 ARG A N 1
ATOM 793 C CA . ARG A 1 104 ? -7.058 6.427 -4.703 1.00 97.06 104 ARG A CA 1
ATOM 794 C C . ARG A 1 104 ? -6.734 5.382 -3.622 1.00 97.06 104 ARG A C 1
ATOM 796 O O . ARG A 1 104 ? -5.791 4.600 -3.798 1.00 97.06 104 ARG A O 1
ATOM 803 N N . PRO A 1 105 ? -7.521 5.294 -2.541 1.00 97.56 105 PRO A N 1
ATOM 804 C CA . PRO A 1 105 ? -7.295 4.281 -1.523 1.00 97.56 105 PRO A CA 1
ATOM 805 C C . PRO A 1 105 ? -7.680 2.889 -2.040 1.00 97.56 105 PRO A C 1
ATOM 807 O O . PRO A 1 105 ? -8.599 2.722 -2.849 1.00 97.56 105 PRO A O 1
ATOM 810 N N . VAL A 1 106 ? -6.975 1.870 -1.554 1.00 97.56 106 VAL A N 1
ATOM 811 C CA . VAL A 1 106 ? -7.424 0.475 -1.644 1.00 97.56 106 VAL A CA 1
ATOM 812 C C . VAL A 1 106 ? -8.712 0.275 -0.842 1.00 97.56 106 VAL A C 1
ATOM 814 O O . VAL A 1 106 ? -9.019 1.025 0.085 1.00 97.56 106 VAL A O 1
ATOM 817 N N . LYS A 1 107 ? -9.484 -0.760 -1.182 1.00 95.06 107 LYS A N 1
ATOM 818 C CA . LYS A 1 107 ? -10.735 -1.060 -0.478 1.00 95.06 107 LYS A CA 1
ATOM 819 C C . LYS A 1 107 ? -10.486 -1.275 1.020 1.00 95.06 107 LYS A C 1
ATOM 821 O O . LYS A 1 107 ? -9.573 -2.001 1.404 1.00 95.06 107 LYS A O 1
ATOM 826 N N . GLY A 1 108 ? -11.353 -0.696 1.850 1.00 94.19 108 GLY A N 1
ATOM 827 C CA . GLY A 1 108 ? -11.253 -0.772 3.311 1.00 94.19 108 GLY A CA 1
ATOM 828 C C . GLY A 1 108 ? -10.354 0.299 3.933 1.00 94.19 108 GLY A C 1
ATOM 829 O O . GLY A 1 108 ? -10.101 0.235 5.133 1.00 94.19 108 GLY A O 1
ATOM 830 N N . PHE A 1 109 ? -9.899 1.267 3.134 1.00 96.88 109 PHE A N 1
ATOM 831 C CA . PHE A 1 109 ? -9.128 2.422 3.576 1.00 96.88 109 PHE A CA 1
ATOM 832 C C . PHE A 1 109 ? -9.719 3.713 3.009 1.00 96.88 109 PHE A C 1
ATOM 834 O O . PHE A 1 109 ? -10.440 3.711 2.005 1.00 96.88 109 PHE A O 1
ATOM 841 N N . THR A 1 110 ? -9.368 4.821 3.642 1.00 96.38 110 THR A N 1
ATOM 842 C CA . THR A 1 110 ? -9.496 6.180 3.110 1.00 96.38 110 THR A CA 1
ATOM 843 C C . THR A 1 110 ? -8.102 6.744 2.833 1.00 96.38 110 THR A C 1
ATOM 845 O O . THR A 1 110 ? -7.113 6.192 3.311 1.00 96.38 110 THR A O 1
ATOM 848 N N . SER A 1 111 ? -7.997 7.810 2.037 1.00 92.44 111 SER A N 1
ATOM 849 C CA . SER A 1 111 ? -6.737 8.543 1.859 1.00 92.44 111 SER A CA 1
ATOM 850 C C . SER A 1 111 ? -6.968 10.050 1.835 1.00 92.44 111 SER A C 1
ATOM 852 O O . SER A 1 111 ? -8.094 10.510 1.626 1.00 92.44 111 SER A O 1
ATOM 854 N N . TRP A 1 112 ? -5.896 10.810 2.064 1.00 80.88 112 TRP A N 1
ATOM 855 C CA . TRP A 1 112 ? -5.894 12.279 2.053 1.00 80.88 112 TRP A CA 1
ATOM 856 C C . TRP A 1 112 ? -5.024 12.894 0.941 1.00 80.88 112 TRP A C 1
ATOM 858 O O . TRP A 1 112 ? -4.732 14.092 0.990 1.00 80.88 112 TRP A O 1
ATOM 868 N N . LEU A 1 113 ? -4.591 12.077 -0.029 1.00 66.88 113 LEU A N 1
ATOM 869 C CA . LEU A 1 113 ? -3.885 12.504 -1.247 1.00 66.88 113 LEU A CA 1
ATOM 870 C C . LEU A 1 113 ? -4.843 12.944 -2.360 1.00 66.88 113 LEU A C 1
ATOM 872 O O . LEU A 1 113 ? -5.944 12.360 -2.472 1.00 66.88 113 LEU A O 1
#